Protein AF-A0A7W2YB00-F1 (afdb_monomer_lite)

Structure (mmCIF, N/CA/C/O backbone):
data_AF-A0A7W2YB00-F1
#
_entry.id   AF-A0A7W2YB00-F1
#
loop_
_atom_site.group_PDB
_atom_site.id
_atom_site.type_symbol
_atom_site.label_atom_id
_atom_site.label_alt_id
_atom_site.label_comp_id
_atom_site.label_asym_id
_atom_site.label_entity_id
_atom_site.label_seq_id
_atom_site.pdbx_PDB_ins_code
_atom_site.Cartn_x
_atom_site.Cartn_y
_atom_site.Cartn_z
_atom_site.occupancy
_atom_site.B_iso_or_equiv
_atom_site.auth_seq_id
_atom_site.auth_comp_id
_atom_site.auth_asym_id
_atom_site.auth_atom_id
_atom_site.pdbx_PDB_model_num
ATOM 1 N N . MET A 1 1 ? -0.916 -6.423 -5.961 1.00 85.38 1 MET A N 1
ATOM 2 C CA . MET A 1 1 ? -1.458 -7.503 -5.118 1.00 85.38 1 MET A CA 1
ATOM 3 C C . MET A 1 1 ? -1.843 -6.888 -3.796 1.00 85.38 1 MET A C 1
ATOM 5 O O . MET A 1 1 ? -1.050 -6.128 -3.253 1.00 85.38 1 MET A O 1
ATOM 9 N N . ASP A 1 2 ? -3.047 -7.175 -3.323 1.00 90.56 2 ASP A N 1
ATOM 10 C CA . ASP A 1 2 ? -3.536 -6.728 -2.025 1.00 90.56 2 ASP A CA 1
ATOM 11 C C . ASP A 1 2 ? -3.949 -7.928 -1.174 1.00 90.56 2 ASP A C 1
ATOM 13 O O . ASP A 1 2 ? -4.421 -8.946 -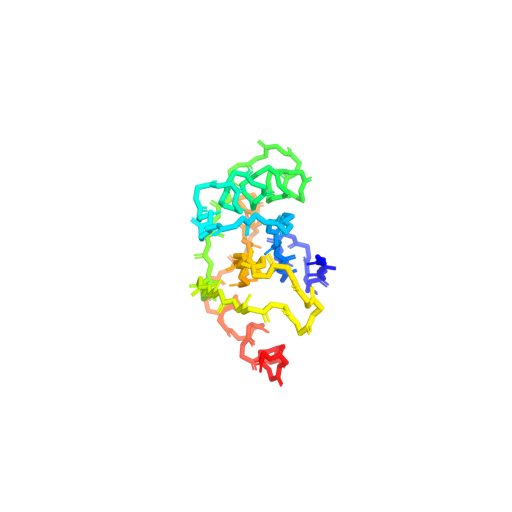1.682 1.00 90.56 2 ASP A O 1
ATOM 17 N N . THR A 1 3 ? -3.723 -7.812 0.129 1.00 94.06 3 THR A N 1
ATOM 18 C CA . THR A 1 3 ? -4.141 -8.783 1.136 1.00 94.06 3 THR A CA 1
ATOM 19 C C . THR A 1 3 ? -4.813 -8.019 2.264 1.00 94.06 3 THR A C 1
ATOM 21 O O . THR A 1 3 ? -4.203 -7.156 2.892 1.00 94.06 3 THR A O 1
ATOM 24 N N . LYS A 1 4 ? -6.076 -8.336 2.543 1.00 94.62 4 LYS A N 1
ATOM 25 C CA . LYS A 1 4 ? -6.767 -7.828 3.729 1.00 94.62 4 LYS A CA 1
ATOM 26 C C . LYS A 1 4 ? -6.255 -8.576 4.958 1.00 94.62 4 LYS A C 1
ATOM 28 O O . LYS A 1 4 ? -6.410 -9.792 5.016 1.00 94.62 4 LYS A O 1
ATOM 33 N N . LEU A 1 5 ? -5.676 -7.861 5.922 1.00 91.88 5 LEU A N 1
ATOM 34 C CA . LEU A 1 5 ? -5.284 -8.454 7.205 1.00 91.88 5 LEU A CA 1
ATOM 35 C C . LEU A 1 5 ? -6.491 -8.487 8.142 1.00 91.88 5 LEU A C 1
ATOM 37 O O . LEU A 1 5 ? -6.902 -9.538 8.622 1.00 91.88 5 LEU A O 1
ATOM 41 N N . VAL A 1 6 ? -7.106 -7.322 8.327 1.00 93.56 6 VAL A N 1
ATOM 42 C CA . VAL A 1 6 ? -8.347 -7.120 9.081 1.00 93.56 6 VAL A CA 1
ATOM 43 C C . VAL A 1 6 ? -9.154 -6.000 8.422 1.00 93.56 6 VAL A C 1
ATOM 45 O O . VAL A 1 6 ? -8.721 -5.391 7.444 1.00 93.56 6 VAL A O 1
ATOM 48 N N . SER A 1 7 ? -10.372 -5.736 8.898 1.00 92.75 7 SER A N 1
ATOM 49 C CA . SER A 1 7 ? -11.146 -4.606 8.373 1.00 92.75 7 SER A CA 1
ATOM 50 C C . SER A 1 7 ? -10.400 -3.292 8.604 1.00 92.75 7 SER A C 1
ATOM 52 O O . SER A 1 7 ? -10.033 -2.988 9.733 1.00 92.75 7 SER A O 1
ATOM 54 N N . GLY A 1 8 ? -10.157 -2.540 7.528 1.00 93.50 8 GLY A N 1
ATOM 55 C CA . GLY A 1 8 ? -9.443 -1.267 7.593 1.00 93.50 8 GLY A CA 1
ATOM 56 C C . GLY A 1 8 ? -7.915 -1.367 7.664 1.00 93.50 8 GLY A C 1
ATOM 57 O O . GLY A 1 8 ? -7.283 -0.327 7.796 1.00 93.50 8 GLY A O 1
ATOM 58 N N . LEU A 1 9 ? -7.313 -2.560 7.558 1.00 96.25 9 LEU A N 1
ATOM 59 C CA . LEU A 1 9 ? -5.858 -2.726 7.439 1.00 96.25 9 LEU A CA 1
ATOM 60 C C . LEU A 1 9 ? -5.512 -3.720 6.326 1.00 96.25 9 LEU A C 1
ATOM 62 O O . LEU A 1 9 ? -5.913 -4.891 6.354 1.00 96.25 9 LEU A O 1
ATOM 66 N N . TYR A 1 10 ? -4.724 -3.256 5.363 1.00 96.12 10 TYR A N 1
ATOM 67 C CA . TYR A 1 10 ? -4.383 -4.000 4.156 1.00 96.12 10 TYR A CA 1
ATOM 68 C C . TYR A 1 10 ? -2.875 -4.008 3.932 1.00 96.12 10 TYR A C 1
ATOM 70 O O . TYR A 1 10 ? -2.213 -2.990 4.102 1.00 96.12 10 TYR A O 1
ATOM 78 N N . ARG A 1 11 ? -2.338 -5.142 3.486 1.00 95.62 11 ARG A N 1
ATOM 79 C CA . ARG A 1 11 ? -1.005 -5.235 2.886 1.00 95.62 11 ARG A CA 1
ATOM 80 C C . ARG A 1 11 ? -1.139 -5.013 1.387 1.00 95.62 11 ARG A C 1
ATOM 82 O O . ARG A 1 11 ? -1.981 -5.643 0.743 1.00 95.62 11 ARG A O 1
ATOM 89 N N . LEU A 1 12 ? -0.316 -4.140 0.826 1.00 95.56 12 LEU A N 1
ATOM 90 C CA . LEU A 1 12 ? -0.398 -3.739 -0.571 1.00 95.56 12 LEU A CA 1
ATOM 91 C C . LEU A 1 12 ? 0.977 -3.837 -1.238 1.00 95.56 12 LEU A C 1
ATOM 93 O O . LEU A 1 12 ? 2.012 -3.533 -0.653 1.00 95.56 12 LEU A O 1
ATOM 97 N N . THR A 1 13 ? 0.995 -4.290 -2.488 1.00 95.88 13 THR A N 1
ATOM 98 C CA . THR A 1 13 ? 2.160 -4.235 -3.374 1.00 95.88 13 THR A CA 1
ATOM 99 C C . THR A 1 13 ? 1.713 -3.775 -4.749 1.00 95.88 13 THR A C 1
ATOM 101 O O . THR A 1 13 ? 0.872 -4.418 -5.390 1.00 95.88 13 THR A O 1
ATOM 104 N N . VAL A 1 14 ? 2.292 -2.679 -5.220 1.00 95.88 14 VAL A N 1
ATOM 105 C CA . VAL A 1 14 ? 1.976 -2.048 -6.501 1.00 95.88 14 VAL A CA 1
ATOM 106 C C . VAL A 1 14 ? 3.247 -1.925 -7.322 1.00 95.88 14 VAL A C 1
ATOM 108 O O . VAL A 1 14 ? 4.328 -1.747 -6.772 1.00 95.88 14 VAL A O 1
ATOM 111 N N . LYS A 1 15 ? 3.118 -2.057 -8.641 1.00 93.81 15 LYS A N 1
ATOM 112 C CA . LYS A 1 15 ? 4.227 -1.997 -9.593 1.00 93.81 15 LYS A CA 1
ATOM 113 C C . LYS A 1 15 ? 3.856 -1.093 -10.759 1.00 93.81 15 LYS A C 1
ATOM 115 O O . LYS A 1 15 ? 2.690 -1.079 -11.156 1.00 93.81 15 LYS A O 1
ATOM 120 N N . THR A 1 16 ? 4.825 -0.389 -11.333 1.00 87.81 16 THR A N 1
ATOM 121 C CA . THR A 1 16 ? 4.652 0.190 -12.670 1.00 87.81 16 THR A CA 1
ATOM 122 C C . THR A 1 16 ? 4.814 -0.874 -13.747 1.00 87.81 16 THR A C 1
ATOM 124 O O . THR A 1 16 ? 5.445 -1.913 -13.546 1.00 87.81 16 THR A O 1
ATOM 127 N N . ASN A 1 17 ? 4.254 -0.591 -14.918 1.00 72.38 17 ASN A N 1
ATOM 128 C CA . ASN A 1 17 ? 4.584 -1.307 -16.140 1.00 72.38 17 ASN A CA 1
ATOM 129 C C . ASN A 1 17 ? 6.058 -1.086 -16.529 1.00 72.38 17 ASN A C 1
ATOM 131 O O . ASN A 1 17 ? 6.707 -0.157 -16.048 1.00 72.38 17 ASN A O 1
ATOM 135 N N . PHE A 1 18 ? 6.557 -1.979 -17.386 1.00 74.44 18 PHE A N 1
ATOM 136 C CA . PHE A 1 18 ? 7.919 -2.050 -17.916 1.00 74.44 18 PHE A CA 1
ATOM 137 C C . PHE A 1 18 ? 8.327 -0.746 -18.632 1.00 74.44 18 PHE A C 1
ATOM 139 O O . PHE A 1 18 ? 8.187 -0.623 -19.844 1.00 74.44 18 PHE A O 1
ATOM 146 N N . ALA A 1 19 ? 8.788 0.251 -17.877 1.00 82.44 19 ALA A N 1
ATOM 147 C CA . ALA A 1 19 ? 9.294 1.515 -18.401 1.00 82.44 19 ALA A CA 1
ATOM 148 C C . ALA A 1 19 ? 10.822 1.439 -18.542 1.00 82.44 19 ALA A C 1
ATOM 150 O O . ALA A 1 19 ? 11.463 0.735 -17.763 1.00 82.44 19 ALA A O 1
ATOM 151 N N . PRO A 1 20 ? 11.449 2.155 -19.491 1.00 84.25 20 PRO A N 1
ATOM 152 C CA . PRO A 1 20 ? 12.907 2.133 -19.627 1.00 84.25 20 PRO A CA 1
ATOM 153 C C . PRO A 1 20 ? 13.630 2.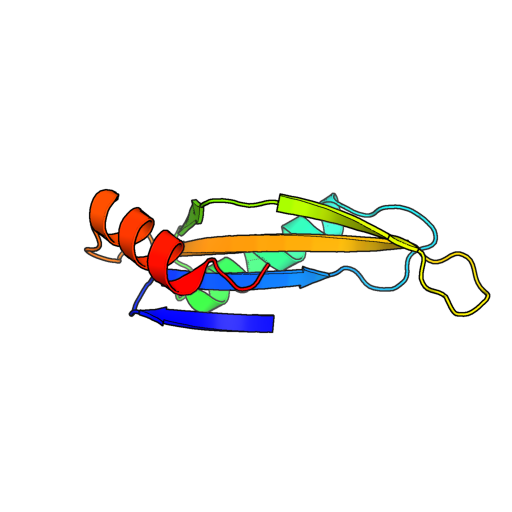977 -18.558 1.00 84.25 20 PRO A C 1
ATOM 155 O O . PRO A 1 20 ? 14.847 3.121 -18.598 1.00 84.25 20 PRO A O 1
ATOM 158 N N . TRP A 1 21 ? 12.898 3.544 -17.593 1.00 86.12 21 TRP A N 1
ATOM 159 C CA . TRP A 1 21 ? 13.422 4.283 -16.444 1.00 86.12 21 TRP A CA 1
ATOM 160 C C . TRP A 1 21 ? 12.584 3.999 -15.189 1.00 86.12 21 TRP A C 1
ATOM 162 O O . TRP A 1 21 ? 11.432 3.570 -15.275 1.00 86.12 21 TRP A O 1
ATOM 172 N N . THR A 1 22 ? 13.144 4.286 -14.014 1.00 89.88 22 THR A N 1
ATOM 173 C CA . THR A 1 22 ? 12.446 4.195 -12.725 1.00 89.88 22 THR A CA 1
ATOM 174 C C . THR A 1 22 ? 11.297 5.203 -12.647 1.00 89.88 22 THR A C 1
ATOM 176 O O . THR A 1 22 ? 11.511 6.406 -12.791 1.00 89.88 22 THR A O 1
ATOM 179 N N . ASN A 1 23 ? 10.077 4.741 -12.373 1.00 90.00 23 ASN A N 1
ATOM 180 C CA . ASN A 1 23 ? 8.869 5.566 -12.345 1.00 90.00 23 ASN A CA 1
ATOM 181 C C . ASN A 1 23 ? 8.172 5.540 -10.974 1.00 90.00 23 ASN A C 1
ATOM 183 O O . ASN A 1 23 ? 7.065 5.016 -10.821 1.00 90.00 23 ASN A O 1
ATOM 187 N N . PHE A 1 24 ? 8.811 6.144 -9.971 1.00 93.25 24 PHE A N 1
ATOM 188 C CA . PHE A 1 24 ? 8.262 6.205 -8.615 1.00 93.25 24 PHE A CA 1
ATOM 189 C C . PHE A 1 24 ? 6.957 6.998 -8.520 1.00 93.25 24 PHE A C 1
ATOM 191 O O . PHE A 1 24 ? 6.000 6.548 -7.896 1.00 93.25 24 PHE A O 1
ATOM 198 N N . SER A 1 25 ? 6.844 8.112 -9.246 1.00 93.69 25 SER A N 1
ATOM 199 C CA . SER A 1 25 ? 5.589 8.872 -9.305 1.00 93.69 25 SER A CA 1
ATOM 200 C C . SER A 1 25 ? 4.416 8.018 -9.811 1.00 93.69 25 SER A C 1
ATOM 202 O O . SER A 1 25 ? 3.334 8.034 -9.223 1.00 93.69 25 SER A O 1
ATOM 204 N N . GLY A 1 26 ? 4.627 7.212 -10.856 1.00 93.50 26 GLY A N 1
ATOM 205 C CA . GLY A 1 26 ? 3.594 6.335 -11.407 1.00 93.50 26 GLY A CA 1
ATOM 206 C C . GLY A 1 26 ? 3.140 5.241 -10.438 1.00 93.50 26 GLY A C 1
ATOM 207 O O . GLY A 1 26 ? 1.934 4.997 -10.303 1.00 93.50 26 GLY A O 1
ATOM 208 N N . VAL A 1 27 ? 4.075 4.597 -9.731 1.00 95.25 27 VAL A N 1
ATOM 209 C CA . VAL A 1 27 ? 3.714 3.566 -8.742 1.00 95.25 27 VAL A CA 1
ATOM 210 C C . VAL A 1 27 ? 3.030 4.177 -7.522 1.00 95.25 27 VAL A C 1
ATOM 212 O O . VAL A 1 27 ? 2.048 3.598 -7.066 1.00 95.25 27 VAL A O 1
ATOM 215 N N . TRP A 1 28 ? 3.423 5.373 -7.068 1.00 96.75 28 TRP A N 1
ATOM 216 C CA . TRP A 1 28 ? 2.733 6.084 -5.982 1.00 96.75 28 TRP A CA 1
ATOM 217 C C . TRP A 1 28 ? 1.324 6.533 -6.361 1.00 96.75 28 TRP A C 1
ATOM 219 O O . TRP A 1 28 ? 0.399 6.408 -5.563 1.00 96.75 28 TRP A O 1
ATOM 229 N N . ASN A 1 29 ? 1.115 6.991 -7.595 1.00 96.06 29 ASN A N 1
ATOM 230 C CA . ASN A 1 29 ? -0.229 7.304 -8.082 1.00 96.06 29 ASN A CA 1
ATOM 231 C C . ASN A 1 29 ? -1.127 6.060 -8.068 1.00 96.06 29 ASN A C 1
ATOM 233 O O . ASN A 1 29 ? -2.286 6.122 -7.657 1.00 96.06 29 ASN A O 1
ATOM 237 N N . THR A 1 30 ? -0.575 4.913 -8.470 1.00 95.88 30 THR A N 1
ATOM 238 C CA . THR A 1 30 ? -1.298 3.635 -8.460 1.00 95.88 30 THR A CA 1
ATOM 239 C C . THR A 1 30 ? -1.530 3.132 -7.029 1.00 95.88 30 THR A C 1
ATOM 241 O O . THR A 1 30 ? -2.623 2.656 -6.727 1.00 95.88 30 THR A O 1
ATOM 244 N N . TRP A 1 31 ? -0.549 3.295 -6.136 1.00 97.31 31 TRP A N 1
ATOM 245 C CA . TRP A 1 31 ? -0.662 3.031 -4.698 1.00 97.31 31 TRP A CA 1
ATOM 246 C C . TRP A 1 31 ? -1.804 3.827 -4.078 1.00 97.31 31 TRP A C 1
ATOM 248 O O . TRP A 1 31 ? -2.728 3.234 -3.530 1.00 97.31 31 TRP A O 1
ATOM 258 N N . ASN A 1 32 ? -1.790 5.151 -4.240 1.00 97.38 32 ASN A N 1
ATOM 259 C CA . ASN A 1 32 ? -2.791 6.045 -3.664 1.00 97.38 32 ASN A CA 1
ATOM 260 C C . ASN A 1 32 ? -4.193 5.737 -4.187 1.00 97.38 32 ASN A C 1
ATOM 262 O O . ASN A 1 32 ? -5.145 5.698 -3.411 1.00 97.38 32 ASN A O 1
ATOM 266 N N . LYS A 1 33 ? -4.323 5.474 -5.492 1.00 97.06 33 LYS A N 1
ATOM 267 C CA . LYS A 1 33 ? -5.598 5.059 -6.080 1.00 97.06 33 LYS A CA 1
ATOM 268 C C . LYS A 1 33 ? -6.100 3.761 -5.445 1.00 97.06 33 LYS A C 1
ATOM 270 O O . LYS A 1 33 ? -7.241 3.704 -5.000 1.00 97.06 33 LYS A O 1
ATOM 275 N N . ARG A 1 34 ? -5.249 2.735 -5.363 1.00 97.06 34 ARG A N 1
ATOM 276 C CA . ARG A 1 34 ? -5.646 1.434 -4.811 1.00 97.06 34 ARG A CA 1
ATOM 277 C C . ARG A 1 34 ? -5.957 1.511 -3.315 1.00 97.06 34 ARG A C 1
ATOM 279 O O . ARG A 1 34 ? -6.904 0.875 -2.867 1.00 97.06 34 ARG A O 1
ATOM 286 N N . ALA A 1 35 ? -5.200 2.298 -2.556 1.00 97.25 35 ALA A N 1
ATOM 287 C CA . ALA A 1 35 ? -5.448 2.549 -1.140 1.00 97.25 35 ALA A CA 1
ATOM 288 C C . ALA A 1 35 ? -6.816 3.214 -0.915 1.00 97.25 35 ALA A C 1
ATOM 290 O O . ALA A 1 35 ? -7.589 2.736 -0.087 1.00 97.25 35 ALA A O 1
ATOM 291 N N . LYS A 1 36 ? -7.169 4.230 -1.717 1.00 97.62 36 LYS A N 1
ATOM 292 C CA . LYS A 1 36 ? -8.510 4.839 -1.685 1.00 97.62 36 LYS A CA 1
ATOM 293 C C . LYS A 1 36 ? -9.613 3.836 -1.991 1.00 97.62 36 LYS A C 1
ATOM 295 O O . LYS A 1 36 ? -10.581 3.771 -1.243 1.00 97.62 36 LYS A O 1
ATOM 300 N N . GLU A 1 37 ? -9.453 3.015 -3.026 1.00 96.75 37 GLU A N 1
ATOM 301 C CA . GLU A 1 37 ? -10.437 1.976 -3.361 1.00 96.75 37 GLU A CA 1
ATOM 302 C C . GLU A 1 37 ? -10.657 1.002 -2.187 1.00 96.75 37 GLU A C 1
ATOM 304 O O . GLU A 1 37 ? -11.797 0.693 -1.843 1.00 96.75 37 GLU A O 1
ATOM 309 N N . LEU A 1 38 ? -9.580 0.547 -1.535 1.00 96.19 38 LEU A N 1
ATOM 310 C CA . LEU A 1 38 ? -9.648 -0.361 -0.379 1.00 96.19 38 LEU A CA 1
ATOM 311 C C . LEU A 1 38 ? -10.273 0.293 0.864 1.00 96.19 38 LEU A C 1
ATOM 313 O O . LEU A 1 38 ? -10.910 -0.392 1.671 1.00 96.19 38 LEU A O 1
ATOM 317 N N . CYS A 1 39 ? -10.113 1.608 1.003 1.00 96.50 39 CYS A N 1
ATOM 318 C CA . CYS A 1 39 ? -10.684 2.413 2.079 1.00 96.50 39 CYS A CA 1
ATOM 319 C C . CYS A 1 39 ? -12.032 3.057 1.723 1.00 96.50 39 CYS A C 1
ATOM 321 O O . CYS A 1 39 ? -12.500 3.930 2.450 1.00 96.50 39 CYS A O 1
ATOM 323 N N . ASN A 1 40 ? -12.693 2.622 0.641 1.00 95.88 40 ASN A N 1
ATOM 324 C CA . ASN A 1 40 ? -13.971 3.178 0.179 1.00 95.88 40 ASN A CA 1
ATOM 325 C C . ASN A 1 40 ? -13.931 4.711 0.009 1.00 95.88 40 ASN A C 1
ATOM 327 O O . ASN A 1 40 ? -14.805 5.420 0.508 1.00 95.88 40 ASN A O 1
ATOM 331 N N . GLU A 1 41 ? -12.894 5.213 -0.664 1.00 95.25 41 GLU A N 1
ATOM 332 C CA . GLU A 1 41 ? -12.612 6.634 -0.935 1.00 95.25 41 GLU A CA 1
ATOM 333 C C . GLU A 1 41 ? -12.299 7.500 0.298 1.00 95.25 41 GLU A C 1
ATOM 335 O O . GLU A 1 41 ? -12.116 8.712 0.167 1.00 95.25 41 GLU A O 1
ATOM 340 N N . LYS A 1 42 ? -12.190 6.901 1.489 1.00 94.31 42 LYS A N 1
ATOM 341 C CA . LYS A 1 42 ? -11.753 7.604 2.700 1.00 94.31 42 LYS A CA 1
ATOM 342 C C . LYS A 1 42 ? -10.238 7.784 2.730 1.00 94.31 42 LYS A C 1
ATOM 344 O O . LYS A 1 42 ? -9.494 7.100 2.022 1.00 94.31 42 LYS A O 1
ATOM 349 N N . ASP A 1 43 ? -9.792 8.695 3.590 1.00 96.94 43 ASP A N 1
ATOM 350 C CA . ASP A 1 43 ? -8.372 8.917 3.837 1.00 96.94 43 ASP A CA 1
ATOM 351 C C . ASP A 1 43 ? -7.721 7.691 4.486 1.00 96.94 43 ASP A C 1
ATOM 353 O O . ASP A 1 43 ? -8.385 6.867 5.128 1.00 96.94 43 ASP A O 1
ATOM 357 N N . PHE A 1 44 ? -6.409 7.570 4.318 1.00 97.12 44 PHE A N 1
ATOM 358 C CA . PHE A 1 44 ? -5.633 6.437 4.799 1.00 97.12 44 PHE A CA 1
ATOM 359 C C . PHE A 1 44 ? -4.238 6.870 5.246 1.00 97.12 44 PHE A C 1
ATOM 361 O O . PHE A 1 44 ? -3.704 7.885 4.796 1.00 97.12 44 PHE A O 1
ATOM 368 N N . GLU A 1 45 ? -3.640 6.052 6.101 1.00 96.94 45 GLU A N 1
ATOM 369 C CA . GLU A 1 45 ? -2.271 6.180 6.578 1.00 96.94 45 GLU A CA 1
ATOM 370 C C . GLU A 1 45 ? -1.405 5.034 6.045 1.00 96.94 45 GLU A C 1
ATOM 372 O O . GLU A 1 45 ? -1.866 3.909 5.832 1.00 96.94 45 GLU A O 1
ATOM 377 N N . ASN A 1 46 ? -0.129 5.337 5.816 1.00 96.06 46 ASN A N 1
ATOM 378 C CA . ASN A 1 46 ? 0.860 4.410 5.279 1.00 96.06 46 ASN A CA 1
ATOM 379 C C . ASN A 1 46 ? 1.762 3.895 6.407 1.00 96.06 46 ASN A C 1
ATOM 381 O O . ASN A 1 46 ? 2.340 4.697 7.142 1.00 96.06 46 ASN A O 1
ATOM 385 N N . PHE A 1 47 ? 1.946 2.578 6.493 1.00 94.44 47 PHE A N 1
ATOM 386 C CA . PHE A 1 47 ? 2.815 1.931 7.481 1.00 94.44 47 PHE A CA 1
ATOM 387 C C . PHE A 1 47 ? 3.845 1.034 6.793 1.00 94.44 47 PHE A C 1
ATOM 389 O O . PHE A 1 47 ? 3.506 0.306 5.860 1.00 94.44 47 PHE A O 1
ATOM 396 N N . GLU A 1 48 ? 5.097 1.097 7.263 1.00 93.00 48 GLU A N 1
ATOM 397 C CA . GLU A 1 48 ? 6.238 0.301 6.769 1.00 93.00 48 GLU A CA 1
ATOM 398 C C . GLU A 1 48 ? 6.302 0.209 5.236 1.00 93.00 48 GLU A C 1
ATOM 400 O O . GLU A 1 48 ? 6.386 -0.870 4.650 1.00 93.00 48 GLU A O 1
ATOM 405 N N . VAL A 1 49 ? 6.197 1.362 4.571 1.00 95.12 49 VAL A N 1
ATOM 406 C CA . VAL A 1 49 ? 6.209 1.416 3.111 1.00 95.12 49 VAL A CA 1
ATOM 407 C C . VAL A 1 49 ? 7.640 1.469 2.593 1.00 95.12 49 VAL A C 1
ATOM 409 O O . VAL A 1 49 ? 8.414 2.354 2.951 1.00 95.12 49 VAL A O 1
ATOM 412 N N . GLU A 1 50 ? 7.967 0.529 1.713 1.00 95.31 50 GLU A N 1
ATOM 413 C CA . GLU A 1 50 ? 9.237 0.434 1.010 1.00 95.31 50 GLU A CA 1
ATOM 414 C C . GLU A 1 50 ? 9.023 0.682 -0.484 1.00 95.31 50 GLU A C 1
ATOM 416 O O . GLU A 1 50 ? 8.166 0.074 -1.136 1.00 95.31 50 GLU A O 1
ATOM 421 N N . GLU A 1 51 ? 9.855 1.558 -1.029 1.00 95.44 51 GLU A N 1
ATOM 422 C CA . GLU A 1 51 ? 9.984 1.795 -2.456 1.00 95.44 51 GLU A CA 1
ATOM 423 C C . GLU A 1 51 ? 11.219 1.057 -2.983 1.00 95.44 51 GLU A C 1
ATOM 425 O O . GLU A 1 51 ? 12.308 1.154 -2.418 1.00 95.44 51 GLU A O 1
ATOM 430 N N . SER A 1 52 ? 11.065 0.318 -4.079 1.00 94.19 52 SER A N 1
ATOM 431 C CA . SER A 1 52 ? 12.172 -0.400 -4.706 1.00 94.19 52 SER A CA 1
ATOM 432 C C . SER A 1 52 ? 12.040 -0.450 -6.222 1.00 94.19 52 SER A C 1
ATOM 434 O O . SER A 1 52 ? 11.001 -0.131 -6.803 1.00 94.19 52 SER A O 1
ATOM 436 N N . SER A 1 53 ? 13.123 -0.824 -6.899 1.00 92.81 53 SER A N 1
ATOM 437 C CA . SER A 1 53 ? 13.093 -1.064 -8.338 1.00 92.81 53 SER A CA 1
ATOM 438 C C . SER A 1 53 ? 14.011 -2.209 -8.727 1.00 92.81 53 SER A C 1
ATOM 440 O O . SER A 1 53 ? 14.996 -2.482 -8.041 1.00 92.81 53 SER A O 1
ATOM 442 N N . TYR A 1 54 ? 13.675 -2.897 -9.813 1.00 89.81 54 TYR A N 1
ATOM 443 C CA . TYR A 1 54 ? 14.490 -3.987 -10.331 1.00 89.81 54 TYR A CA 1
ATOM 444 C C . TYR A 1 54 ? 14.407 -4.079 -11.854 1.00 89.81 54 TYR A C 1
ATOM 446 O O . TYR A 1 54 ? 13.376 -3.789 -12.467 1.00 89.81 54 TYR A O 1
ATOM 454 N N . ASN A 1 55 ? 15.514 -4.508 -12.458 1.00 86.88 55 ASN A N 1
ATOM 455 C CA . ASN A 1 55 ? 15.584 -4.789 -13.886 1.00 86.88 55 ASN A CA 1
ATOM 456 C C . ASN A 1 55 ? 14.888 -6.110 -14.193 1.00 86.88 55 ASN A C 1
ATOM 458 O O . ASN A 1 55 ? 14.986 -7.080 -13.438 1.00 86.88 55 ASN A O 1
ATOM 462 N N . THR A 1 56 ? 14.214 -6.162 -15.331 1.00 78.75 56 THR A N 1
ATOM 463 C CA . THR A 1 56 ? 13.586 -7.399 -15.797 1.00 78.75 56 THR A CA 1
ATOM 464 C C . THR A 1 56 ? 14.556 -8.176 -16.679 1.00 78.75 56 THR A C 1
ATOM 466 O O . THR A 1 56 ? 15.291 -7.599 -17.474 1.00 78.75 56 THR A O 1
ATOM 469 N N . VAL A 1 57 ? 14.595 -9.502 -16.510 1.00 68.62 57 VAL A N 1
ATOM 470 C CA . VAL A 1 57 ? 15.588 -10.382 -17.165 1.00 68.62 57 VAL A CA 1
ATOM 471 C C . VAL A 1 57 ? 15.337 -10.511 -18.682 1.00 68.62 57 VAL A C 1
ATOM 473 O O . VAL A 1 57 ? 16.192 -10.981 -19.425 1.00 68.62 57 VAL A O 1
ATOM 476 N N . ALA A 1 58 ? 14.180 -10.059 -19.173 1.00 58.47 58 ALA A N 1
ATOM 477 C CA . ALA A 1 58 ? 13.791 -10.156 -20.575 1.00 58.47 58 ALA A CA 1
ATOM 478 C C . ALA A 1 58 ? 14.241 -8.930 -21.394 1.00 58.47 58 ALA A C 1
ATOM 480 O O . ALA A 1 58 ? 13.456 -8.030 -21.672 1.00 58.47 58 ALA A O 1
ATOM 481 N N . GLY A 1 59 ? 15.516 -8.927 -21.789 1.00 52.22 59 GLY A N 1
ATOM 482 C CA . GLY A 1 59 ? 15.993 -8.469 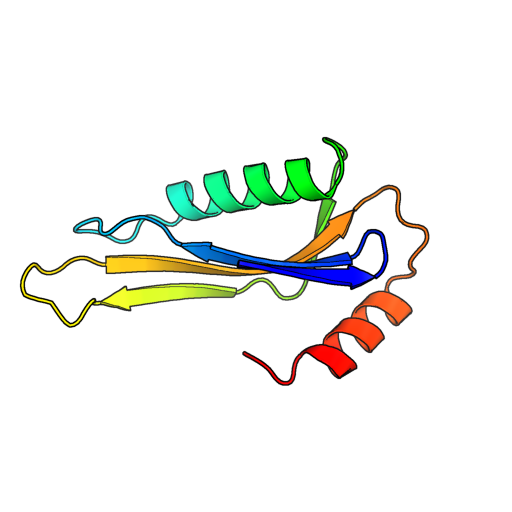-23.106 1.00 52.22 59 GLY A CA 1
ATOM 483 C C . GLY A 1 59 ? 15.966 -6.979 -23.482 1.00 52.22 59 GLY A C 1
ATOM 484 O O . GLY A 1 59 ? 16.780 -6.590 -24.311 1.00 52.22 59 GLY A O 1
ATOM 485 N N . GLU A 1 60 ? 15.107 -6.139 -22.903 1.00 58.94 60 GLU A N 1
ATOM 486 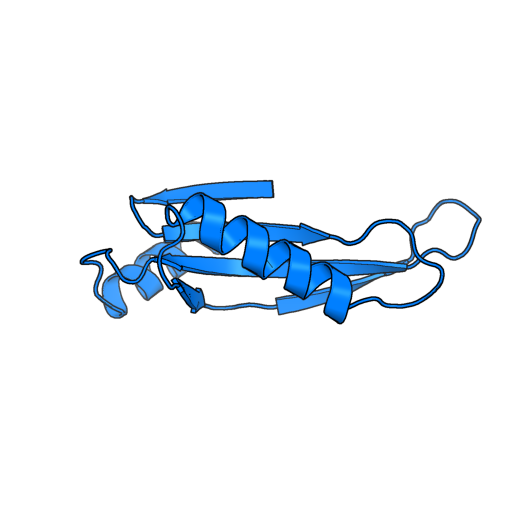C CA . GLU A 1 60 ? 14.863 -4.773 -23.417 1.00 58.94 60 GLU A CA 1
ATOM 487 C C . GLU A 1 60 ? 15.160 -3.634 -22.418 1.00 58.94 60 GLU A C 1
ATOM 489 O O . GLU A 1 60 ? 14.884 -2.472 -22.698 1.00 58.94 60 GLU A O 1
ATOM 494 N N . GLY A 1 61 ? 15.779 -3.923 -21.265 1.00 67.31 61 GLY A N 1
ATOM 495 C CA . GLY A 1 61 ? 16.250 -2.873 -20.345 1.00 67.31 61 GLY A CA 1
ATOM 496 C C . GLY A 1 61 ? 15.145 -2.167 -19.551 1.00 67.31 61 GLY A C 1
ATOM 497 O O . GLY A 1 61 ? 15.346 -1.057 -19.062 1.00 67.31 61 GLY A O 1
ATOM 498 N N . TYR A 1 62 ? 13.978 -2.794 -19.400 1.00 81.00 62 TYR A N 1
ATOM 499 C CA . TYR A 1 62 ? 12.894 -2.224 -18.611 1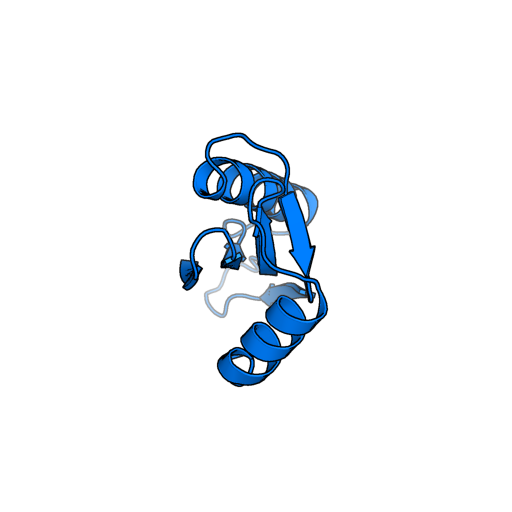.00 81.00 62 TYR A CA 1
ATOM 500 C C . TYR A 1 62 ? 13.122 -2.368 -17.104 1.00 81.00 62 TYR A C 1
ATOM 502 O O . TYR A 1 62 ? 13.455 -3.450 -16.599 1.00 81.00 62 TYR A O 1
ATOM 510 N N . ILE A 1 63 ? 12.842 -1.274 -16.401 1.00 87.06 63 ILE A N 1
ATOM 511 C CA . ILE A 1 63 ? 12.868 -1.136 -14.951 1.00 87.06 63 ILE A CA 1
ATOM 512 C C . ILE A 1 63 ? 11.434 -1.223 -14.429 1.00 87.06 63 ILE A C 1
ATOM 514 O O . ILE A 1 63 ? 10.531 -0.519 -14.889 1.00 87.06 63 ILE A O 1
ATOM 518 N N . VAL A 1 64 ? 11.222 -2.083 -13.438 1.00 90.94 64 VAL A N 1
ATOM 519 C CA . VAL A 1 64 ? 9.975 -2.127 -12.672 1.00 90.94 64 VAL A CA 1
ATOM 520 C C . VAL A 1 64 ? 10.184 -1.335 -11.395 1.00 90.94 64 VAL A C 1
ATOM 522 O O . VAL A 1 64 ? 11.026 -1.709 -10.583 1.00 90.94 64 VAL A O 1
ATOM 525 N N . SER A 1 65 ? 9.409 -0.269 -11.197 1.00 94.44 65 SER A N 1
ATOM 526 C CA . SER A 1 65 ? 9.279 0.389 -9.894 1.00 94.44 65 SER A CA 1
ATOM 527 C C . SER A 1 65 ? 8.185 -0.291 -9.085 1.00 94.44 65 SER A C 1
ATOM 529 O O . SER A 1 65 ? 7.132 -0.630 -9.625 1.00 94.44 65 SER A O 1
ATOM 531 N N . GLN A 1 66 ? 8.423 -0.478 -7.794 1.00 95.25 66 GLN A N 1
ATOM 532 C CA . GLN A 1 66 ? 7.529 -1.153 -6.866 1.00 95.25 66 GLN A CA 1
ATOM 533 C C . GLN A 1 66 ? 7.388 -0.337 -5.581 1.00 95.25 66 GLN A C 1
ATOM 535 O O . GLN A 1 66 ? 8.362 0.220 -5.086 1.00 95.25 66 GLN A O 1
ATOM 540 N N . VAL A 1 67 ? 6.182 -0.330 -5.020 1.00 96.94 67 VAL A N 1
ATOM 541 C CA . VAL A 1 67 ? 5.916 0.099 -3.644 1.00 96.94 67 VAL A CA 1
ATOM 542 C C . VAL A 1 67 ? 5.219 -1.050 -2.931 1.00 96.94 67 VAL A C 1
ATOM 544 O O . VAL A 1 67 ? 4.252 -1.612 -3.460 1.00 96.94 67 VAL A O 1
ATOM 547 N N . LYS A 1 68 ? 5.720 -1.428 -1.757 1.00 95.69 68 LYS A N 1
ATOM 548 C CA . LYS A 1 68 ? 5.125 -2.448 -0.884 1.00 95.69 68 LYS A CA 1
ATOM 549 C C . LYS A 1 68 ? 5.002 -1.905 0.537 1.00 95.69 68 LYS A C 1
ATOM 551 O O . LYS A 1 68 ? 5.832 -1.108 0.944 1.00 95.69 68 LYS A O 1
ATOM 556 N N . GLY A 1 69 ? 3.986 -2.323 1.279 1.00 95.94 69 GLY A N 1
ATOM 557 C CA . GLY A 1 69 ? 3.794 -1.911 2.671 1.00 95.94 69 GLY A CA 1
ATOM 558 C C . GLY A 1 69 ? 2.357 -2.122 3.124 1.00 95.94 69 GLY A C 1
ATOM 559 O O . GLY A 1 69 ? 1.640 -2.954 2.552 1.00 95.94 69 GLY A O 1
ATOM 560 N N . TYR A 1 70 ? 1.919 -1.338 4.103 1.00 96.31 70 TYR A N 1
ATOM 561 C CA . TYR A 1 70 ? 0.584 -1.437 4.682 1.00 96.31 70 TYR A CA 1
ATOM 562 C C . TYR A 1 70 ? -0.195 -0.127 4.582 1.00 96.31 70 TYR A C 1
ATOM 564 O O . TYR A 1 70 ? 0.367 0.966 4.644 1.00 96.31 70 TYR A O 1
ATOM 572 N N . VAL A 1 71 ? -1.510 -0.268 4.444 1.00 97.12 71 VAL A N 1
ATOM 573 C CA . VAL A 1 71 ? -2.485 0.819 4.358 1.00 97.12 71 VAL A CA 1
ATOM 574 C C . VAL A 1 71 ? -3.504 0.637 5.474 1.00 97.12 71 VAL A C 1
ATOM 576 O O . VAL A 1 71 ? -4.154 -0.410 5.553 1.00 97.12 71 VAL A O 1
ATOM 579 N N . HIS A 1 72 ? -3.660 1.661 6.306 1.00 96.88 72 HIS A N 1
ATOM 580 C CA . HIS A 1 72 ? -4.662 1.730 7.369 1.00 96.88 72 HIS A CA 1
ATOM 581 C C . HIS A 1 72 ? -5.703 2.793 7.026 1.00 96.88 72 HIS A C 1
ATOM 583 O O . HIS A 1 72 ? -5.360 3.943 6.769 1.00 96.88 72 HIS A O 1
ATOM 589 N N . CYS A 1 73 ? -6.975 2.412 6.979 1.00 97.25 73 CYS A N 1
ATOM 590 C CA . CYS A 1 73 ? -8.055 3.345 6.677 1.00 97.25 73 CYS A CA 1
ATOM 591 C C . CYS A 1 73 ? -8.399 4.185 7.908 1.00 97.25 73 CYS A C 1
ATOM 593 O O . CYS A 1 73 ? -8.584 3.644 8.998 1.00 97.25 73 CYS A O 1
ATOM 595 N N . SER A 1 74 ? -8.551 5.494 7.714 1.00 94.44 74 SER A N 1
ATOM 596 C CA . SER A 1 74 ? -8.834 6.475 8.776 1.00 94.44 74 SER A CA 1
ATOM 597 C C . SER A 1 74 ? -10.120 6.221 9.574 1.00 94.44 74 SER A C 1
ATOM 599 O O . SER A 1 74 ? -10.262 6.711 10.689 1.00 94.44 74 SER A O 1
ATOM 601 N N . ASP A 1 75 ? -11.071 5.468 9.025 1.00 92.06 75 ASP A N 1
ATOM 602 C CA . ASP A 1 75 ? -12.330 5.115 9.686 1.00 92.06 75 ASP A CA 1
ATOM 603 C C . ASP A 1 75 ? -12.253 3.840 10.531 1.00 92.06 75 ASP A C 1
ATOM 605 O O . ASP A 1 75 ? -13.238 3.458 11.167 1.00 92.06 75 ASP A O 1
ATOM 609 N N . SER A 1 76 ? -11.110 3.163 10.519 1.00 92.75 76 SER A N 1
ATOM 610 C CA . SER A 1 76 ? -10.873 1.980 11.328 1.00 92.75 76 SER A CA 1
ATOM 611 C C . SER A 1 76 ? -10.576 2.364 12.774 1.00 92.75 76 SER A C 1
ATOM 613 O O . SER A 1 76 ? -9.766 3.245 13.041 1.00 92.75 76 SER A O 1
ATOM 615 N N . SER A 1 77 ? -11.182 1.649 13.721 1.00 92.19 77 SER A N 1
ATOM 616 C CA . SER A 1 77 ? -10.963 1.847 15.159 1.00 92.19 77 SER A CA 1
ATOM 617 C C . SER A 1 77 ? -9.689 1.182 15.690 1.00 92.19 77 SER A C 1
ATOM 619 O O . SER A 1 77 ? -9.547 1.055 16.902 1.00 92.19 77 SER A O 1
ATOM 621 N N . LEU A 1 78 ? -8.815 0.681 14.812 1.00 92.50 78 LEU A N 1
ATOM 622 C CA . LEU A 1 78 ? -7.574 0.023 15.217 1.00 92.50 78 LEU A CA 1
ATOM 623 C C . LEU A 1 78 ? -6.617 1.027 15.850 1.00 92.50 78 LEU A C 1
ATOM 625 O O . LEU A 1 78 ? -6.300 2.058 15.250 1.00 92.50 78 LEU A O 1
ATOM 629 N N . GLU A 1 79 ? -6.106 0.691 17.028 1.00 91.44 79 GLU A N 1
ATOM 630 C CA . GLU A 1 79 ? -5.052 1.474 17.656 1.00 91.44 79 GLU A CA 1
ATOM 631 C C . GLU A 1 79 ? -3.690 1.167 17.027 1.00 91.44 79 GLU A C 1
A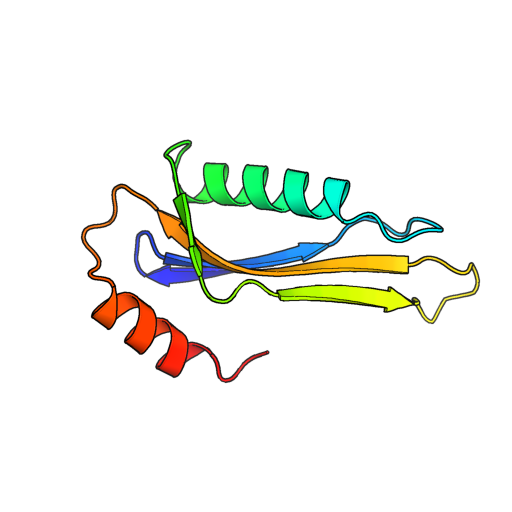TOM 633 O O . GLU A 1 79 ? -3.417 0.058 16.560 1.00 91.44 79 GLU A O 1
ATOM 638 N N . LYS A 1 80 ? -2.775 2.139 17.079 1.00 88.38 80 LYS A N 1
ATOM 639 C CA . LYS A 1 80 ? -1.424 2.003 16.518 1.00 88.38 80 LYS A CA 1
ATOM 640 C C . LYS A 1 80 ? -0.688 0.744 17.003 1.00 88.38 80 LYS A C 1
ATOM 642 O O . LYS A 1 80 ? -0.092 0.041 16.195 1.00 88.38 80 LYS A O 1
ATOM 647 N N . ASN A 1 81 ? -0.784 0.417 18.293 1.00 91.31 81 ASN A N 1
ATOM 648 C CA . ASN A 1 81 ? -0.145 -0.778 18.860 1.00 91.31 81 ASN A CA 1
ATOM 649 C C . ASN A 1 81 ? -0.724 -2.082 18.282 1.00 91.31 81 ASN A C 1
ATOM 651 O O . ASN A 1 81 ? -0.010 -3.074 18.128 1.00 91.31 81 ASN A O 1
ATOM 655 N N . GLU A 1 82 ? -2.021 -2.102 17.966 1.00 92.12 82 GLU A N 1
ATOM 656 C CA . GLU A 1 82 ? -2.663 -3.252 17.326 1.00 92.12 82 GLU A CA 1
ATOM 657 C C . GLU A 1 82 ? -2.198 -3.395 15.878 1.00 92.12 82 GLU A C 1
ATOM 659 O O . GLU A 1 82 ? -1.907 -4.509 15.440 1.00 92.12 82 GLU A O 1
ATOM 664 N N . ILE A 1 83 ? -2.063 -2.275 15.161 1.00 92.19 83 ILE A N 1
ATOM 665 C CA . ILE A 1 83 ? -1.519 -2.231 13.799 1.00 92.19 83 ILE A CA 1
ATOM 666 C C . ILE A 1 83 ? -0.091 -2.782 13.787 1.00 92.19 83 ILE A C 1
ATOM 668 O O . ILE A 1 83 ? 0.190 -3.709 13.032 1.00 92.19 83 ILE A O 1
ATOM 672 N N . GLU A 1 84 ? 0.786 -2.289 14.662 1.00 91.69 84 GLU A N 1
ATOM 673 C CA . GLU A 1 84 ? 2.175 -2.758 14.775 1.00 91.69 84 GLU A CA 1
ATOM 674 C C . GLU A 1 84 ? 2.247 -4.258 15.093 1.00 91.69 84 GLU A C 1
ATOM 676 O O . GLU A 1 84 ? 3.028 -4.996 14.490 1.00 91.69 84 GLU A O 1
ATOM 681 N N . LYS A 1 85 ? 1.385 -4.753 15.988 1.00 91.56 85 LYS A N 1
ATOM 682 C CA . LYS A 1 85 ? 1.315 -6.183 16.316 1.00 91.56 85 LYS A CA 1
ATOM 683 C C . LYS A 1 85 ? 0.842 -7.028 15.131 1.00 91.56 85 LYS A C 1
ATOM 685 O O . LYS A 1 85 ? 1.395 -8.104 14.881 1.00 91.56 85 LYS A O 1
ATOM 690 N N . LEU A 1 86 ? -0.179 -6.567 14.407 1.00 91.50 86 LEU A N 1
ATOM 691 C CA . LEU A 1 86 ? -0.691 -7.237 13.210 1.00 91.50 86 LEU A CA 1
ATOM 692 C C . LEU A 1 86 ? 0.368 -7.262 12.110 1.00 91.50 86 LEU A C 1
ATOM 694 O O . LEU A 1 86 ? 0.571 -8.310 11.498 1.00 91.50 86 LEU A O 1
ATOM 698 N N . ILE A 1 87 ? 1.077 -6.155 11.908 1.00 90.94 87 ILE A N 1
ATOM 699 C CA . ILE A 1 87 ? 2.194 -6.063 10.972 1.00 90.94 87 ILE A CA 1
ATOM 700 C C . ILE A 1 87 ? 3.310 -7.023 11.381 1.00 90.94 87 ILE A C 1
ATOM 702 O O . ILE A 1 87 ? 3.709 -7.840 10.566 1.00 90.94 87 ILE A O 1
ATOM 706 N N . SER A 1 88 ? 3.746 -7.039 12.640 1.00 88.19 88 SER A N 1
ATOM 707 C CA . SER A 1 88 ? 4.801 -7.953 13.101 1.00 88.19 88 SER A CA 1
ATOM 708 C C . SER A 1 88 ? 4.425 -9.433 12.928 1.00 88.19 88 SER A C 1
ATOM 710 O O . SER A 1 88 ? 5.257 -10.246 12.531 1.00 88.19 88 SER A O 1
ATOM 712 N N . THR A 1 89 ? 3.155 -9.782 13.156 1.00 86.06 89 THR A N 1
ATOM 713 C CA . THR A 1 89 ? 2.658 -11.162 13.005 1.00 86.06 89 THR A CA 1
ATOM 714 C C . THR A 1 89 ? 2.571 -11.591 11.535 1.00 86.06 89 THR A C 1
ATOM 716 O O . THR A 1 89 ? 2.780 -12.760 11.223 1.00 86.06 89 THR A O 1
ATOM 719 N N . ASN A 1 90 ? 2.272 -10.656 10.626 1.00 80.31 90 ASN A N 1
ATOM 720 C CA . ASN A 1 90 ? 2.070 -10.922 9.193 1.00 80.31 90 ASN A CA 1
ATOM 721 C C . ASN A 1 90 ? 3.250 -10.467 8.307 1.00 80.31 90 ASN A C 1
ATOM 723 O O . ASN A 1 90 ? 3.223 -10.655 7.090 1.00 80.31 90 ASN A O 1
ATOM 727 N N . GLY A 1 91 ? 4.278 -9.863 8.905 1.00 65.75 91 GLY A N 1
ATOM 728 C CA . GLY A 1 91 ? 5.399 -9.197 8.238 1.00 65.75 91 GLY A CA 1
ATOM 729 C C . GLY A 1 91 ? 6.559 -10.116 7.878 1.00 65.75 91 GLY A C 1
ATOM 730 O O . GLY A 1 91 ? 7.537 -9.662 7.298 1.00 65.75 91 GLY A O 1
ATOM 731 N N . HIS A 1 92 ? 6.441 -11.414 8.159 1.00 56.28 92 HIS A N 1
ATOM 732 C CA . HIS A 1 92 ? 7.428 -12.429 7.779 1.00 56.28 92 HIS A CA 1
ATOM 733 C C . HIS A 1 92 ? 7.464 -12.747 6.265 1.00 56.28 92 HIS A C 1
ATOM 735 O O . HIS A 1 92 ? 8.174 -13.660 5.853 1.00 56.28 92 HIS A O 1
ATOM 741 N N . GLU A 1 93 ? 6.718 -12.013 5.434 1.00 52.09 93 GLU A N 1
ATOM 742 C CA . GLU A 1 93 ? 6.576 -12.253 3.991 1.00 52.09 93 GLU A CA 1
ATOM 743 C C . GLU A 1 93 ? 6.947 -11.018 3.144 1.00 52.09 93 GLU A C 1
ATOM 745 O O . GLU A 1 93 ? 6.140 -10.543 2.337 1.00 52.09 93 GLU A O 1
ATOM 750 N N . PHE A 1 94 ? 8.160 -10.487 3.316 1.00 50.75 94 PHE A N 1
ATOM 751 C CA . PHE A 1 94 ? 8.721 -9.457 2.433 1.00 50.75 94 PHE A CA 1
ATOM 752 C C . PHE A 1 94 ? 10.054 -9.841 1.813 1.00 50.75 94 PHE A C 1
ATOM 754 O O . PHE A 1 94 ? 10.812 -10.611 2.440 1.00 50.75 94 PHE A O 1
#

pLDDT: mean 89.29, std 11.2, range [50.75, 97.62]

Foldseek 3Di:
DWDDLDQQKIKDKFKDPFDLDADPVVRVVVVVVVLCVSLVNADKDWAPKDWDKDFDPPDDNTIMIMITGMIGGPPDPDDPVNNVVSCVVVVPPD

Secondary structure (DSSP, 8-state):
-EEEEETTEEEEEEE---BSS--HHHHHHHHHHHHHHHTTT--EEEEEEEEEEEE-SSSS-PEEEEEEEEEEETT----HHHHHHHHHHHTT--

Radius of gyration: 14.46 Å; chains: 1; bounding box: 30×21×42 Å

Sequence (94 aa):
MDTKLVSGLYRLTVKTNFAPWTNFSGVWNTWNKRAKELCNEKDFENFEVEESSYNTVAGEGYIVSQVKGYVHCSDSSLEKNEIEKLISTNGHEF